Protein AF-A0A967YBA7-F1 (afdb_monomer_lite)

pLDDT: mean 94.05, std 4.55, range [75.88, 97.69]

Secondary structure (DSSP, 8-state):
--TT-HHHHHHTTGGG-S-EEE-SS-HHHHHHHHHHHHHHT-S-EEE----HHHHHHHH-

Foldseek 3Di:
DQLLDLVVCVVVVLLPAQEEEQEDPDQVSQLSNQVSSVVSHHNYYYGDDPDPVVVVVSVD

Sequence (60 aa):
GNGASREVLEEAGADRADLVIAVSSSDAVNVLAAHAAGRLGSARRIARVEDPQLREEAMA

Structure (mmCIF, N/CA/C/O backbone):
data_AF-A0A967YBA7-F1
#
_entry.id   AF-A0A967YBA7-F1
#
loop_
_atom_site.group_PDB
_atom_site.id
_atom_site.type_symbol
_atom_site.label_atom_id
_atom_site.label_alt_id
_atom_site.label_comp_id
_atom_site.label_asym_id
_atom_site.label_entity_id
_atom_site.label_seq_id
_atom_site.pdbx_PDB_ins_code
_atom_site.Cartn_x
_atom_site.Cartn_y
_atom_site.Cartn_z
_atom_site.occupancy
_atom_site.B_iso_or_equiv
_atom_site.auth_seq_id
_atom_site.auth_comp_id
_atom_site.auth_asym_id
_atom_site.auth_atom_id
_atom_site.pdbx_PDB_model_num
ATOM 1 N N . GLY A 1 1 ? 7.745 9.280 8.162 1.00 77.81 1 GLY A N 1
ATOM 2 C CA . GLY A 1 1 ? 7.494 7.890 8.590 1.00 77.81 1 GLY A CA 1
ATOM 3 C C . GLY A 1 1 ? 7.775 6.936 7.445 1.00 77.81 1 GLY A C 1
ATOM 4 O O . GLY A 1 1 ? 7.812 7.380 6.304 1.00 77.81 1 GLY A O 1
ATOM 5 N N . ASN A 1 2 ? 7.991 5.653 7.738 1.00 89.94 2 ASN A N 1
ATOM 6 C CA . ASN A 1 2 ? 8.114 4.596 6.728 1.00 89.94 2 ASN A CA 1
ATOM 7 C C . ASN A 1 2 ? 6.726 3.990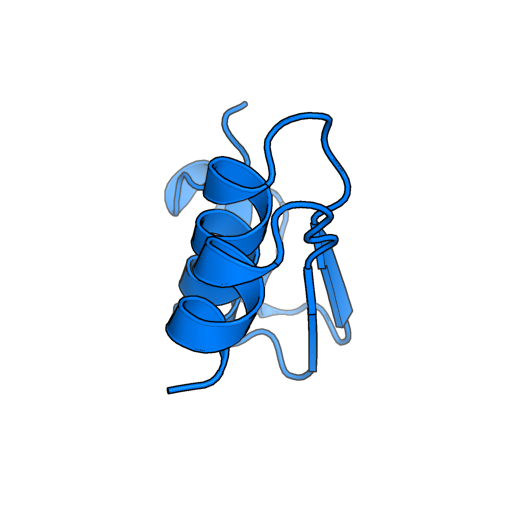 6.460 1.00 89.94 2 ASN A C 1
ATOM 9 O O . ASN A 1 2 ? 6.107 3.487 7.392 1.00 89.94 2 ASN A O 1
ATOM 13 N N . GLY A 1 3 ? 6.257 4.014 5.210 1.00 88.38 3 GLY A N 1
ATOM 14 C CA . GLY A 1 3 ? 4.933 3.503 4.831 1.00 88.38 3 GLY A CA 1
ATOM 15 C C . GLY A 1 3 ? 4.750 1.990 4.999 1.00 88.38 3 GLY A C 1
ATOM 16 O O . GLY A 1 3 ? 3.619 1.525 5.020 1.00 88.38 3 GLY A O 1
ATOM 17 N N . ALA A 1 4 ? 5.834 1.224 5.149 1.00 92.44 4 ALA A N 1
ATOM 18 C CA . ALA A 1 4 ? 5.784 -0.203 5.468 1.00 92.44 4 ALA A CA 1
ATOM 19 C C . ALA A 1 4 ? 5.803 -0.493 6.983 1.00 92.44 4 ALA A C 1
ATOM 21 O O . ALA A 1 4 ? 5.712 -1.652 7.387 1.00 92.44 4 ALA A O 1
ATOM 22 N N . SER A 1 5 ? 5.940 0.532 7.834 1.00 95.81 5 SER A N 1
ATOM 23 C CA . SER A 1 5 ? 5.898 0.355 9.288 1.00 95.81 5 SER A CA 1
ATOM 24 C C . SER A 1 5 ? 4.460 0.197 9.769 1.00 95.81 5 SER A C 1
ATOM 26 O O . SER A 1 5 ? 3.606 1.040 9.500 1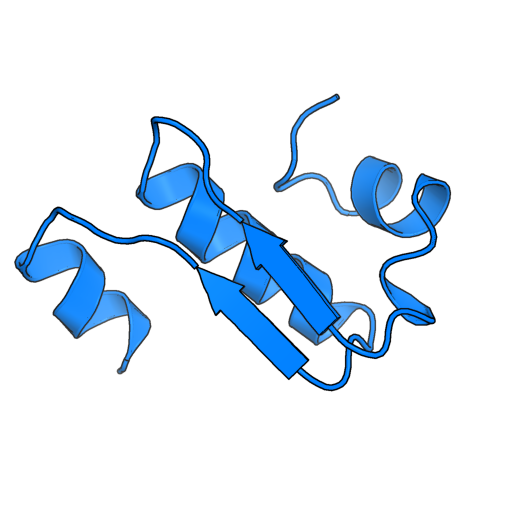.00 95.81 5 SER A O 1
ATOM 28 N N . ARG A 1 6 ? 4.217 -0.867 10.539 1.00 93.19 6 ARG A N 1
ATOM 29 C CA . ARG A 1 6 ? 2.920 -1.142 11.160 1.00 93.19 6 ARG A CA 1
ATOM 30 C C . ARG A 1 6 ? 2.475 -0.001 12.078 1.00 93.19 6 ARG A C 1
ATOM 32 O O . ARG A 1 6 ? 1.351 0.455 11.938 1.00 93.19 6 ARG A O 1
ATOM 39 N N . GLU A 1 7 ? 3.363 0.479 12.947 1.00 95.75 7 GLU A N 1
ATOM 40 C CA . GLU A 1 7 ? 3.074 1.573 13.890 1.00 95.75 7 GLU A CA 1
ATOM 41 C C . GLU A 1 7 ? 2.683 2.852 13.144 1.00 95.75 7 GLU A C 1
ATOM 43 O O . GLU A 1 7 ? 1.659 3.455 13.444 1.00 95.75 7 GLU A O 1
ATOM 48 N N . VAL A 1 8 ? 3.427 3.208 12.090 1.00 96.19 8 VAL A N 1
ATOM 49 C CA . VAL A 1 8 ? 3.126 4.395 11.269 1.00 96.19 8 VAL A CA 1
ATOM 50 C C . VAL A 1 8 ? 1.768 4.262 10.574 1.00 96.19 8 VAL A C 1
ATOM 52 O O . VAL A 1 8 ? 1.031 5.239 10.471 1.00 96.19 8 VAL A O 1
ATOM 55 N N . LEU A 1 9 ? 1.427 3.068 10.084 1.00 95.12 9 LEU A N 1
ATOM 56 C CA . LEU A 1 9 ? 0.136 2.807 9.446 1.00 95.12 9 LEU A CA 1
ATOM 57 C C . LEU A 1 9 ? -1.028 2.841 10.452 1.00 95.12 9 LEU A C 1
ATOM 59 O O . LEU A 1 9 ? -2.091 3.359 10.118 1.00 95.12 9 LEU A O 1
ATOM 63 N N . GLU A 1 10 ? -0.841 2.330 11.670 1.00 94.62 10 GLU A N 1
ATOM 64 C CA . GLU A 1 10 ? -1.840 2.400 12.749 1.00 94.62 10 GLU A CA 1
ATOM 65 C C . GLU A 1 10 ? -2.070 3.836 13.222 1.00 94.62 10 GLU A C 1
ATOM 67 O O . GLU A 1 10 ? -3.216 4.273 13.326 1.00 94.62 10 GLU A O 1
ATOM 72 N N . GLU A 1 11 ? -0.995 4.595 13.446 1.00 96.06 11 GLU A N 1
ATOM 73 C CA . GLU A 1 11 ? -1.066 6.021 13.781 1.00 96.06 11 GLU A CA 1
ATOM 74 C C . GLU A 1 11 ? -1.783 6.821 12.686 1.00 96.06 11 GLU A C 1
ATOM 76 O O . GLU A 1 11 ? -2.548 7.740 12.978 1.00 96.06 11 GLU A O 1
ATOM 81 N N . ALA A 1 12 ? -1.590 6.434 11.421 1.00 95.00 12 ALA A N 1
ATOM 82 C CA . ALA A 1 12 ? -2.279 7.017 10.275 1.00 95.00 12 ALA A CA 1
ATOM 83 C C . ALA A 1 12 ? -3.737 6.537 10.106 1.00 95.00 12 ALA A C 1
ATOM 85 O O . ALA A 1 12 ? -4.435 7.030 9.220 1.00 95.00 12 ALA A O 1
ATOM 86 N N . GLY A 1 13 ? -4.213 5.591 10.924 1.00 95.31 13 GLY A N 1
ATOM 87 C CA . GLY A 1 13 ? -5.580 5.064 10.867 1.00 95.31 13 GLY A CA 1
ATOM 88 C C . GLY A 1 13 ? -5.852 4.128 9.687 1.00 95.31 13 GLY A C 1
ATOM 89 O O . GLY A 1 13 ? -6.994 4.020 9.236 1.00 95.31 13 GLY A O 1
ATOM 90 N N . ALA A 1 14 ? -4.820 3.463 9.157 1.00 95.12 14 ALA A N 1
ATOM 91 C CA . ALA A 1 14 ? -4.959 2.541 8.029 1.00 95.12 14 ALA A CA 1
ATOM 92 C C . ALA A 1 14 ? -5.885 1.350 8.344 1.00 95.12 14 ALA A C 1
ATOM 94 O O . ALA A 1 14 ? -6.557 0.845 7.447 1.00 95.12 14 ALA A O 1
ATOM 95 N N . ASP A 1 15 ? -5.970 0.931 9.608 1.00 94.44 15 ASP A N 1
ATOM 96 C CA . ASP A 1 15 ? -6.875 -0.117 10.104 1.00 94.44 15 ASP A CA 1
ATOM 97 C C . ASP A 1 15 ? -8.358 0.185 9.829 1.00 94.44 15 ASP A C 1
ATOM 99 O O . ASP A 1 15 ? -9.156 -0.729 9.635 1.00 94.44 15 ASP A O 1
ATOM 103 N N . ARG A 1 16 ? -8.717 1.472 9.771 1.00 94.81 16 ARG A N 1
ATOM 104 C CA . ARG A 1 16 ? -10.084 1.964 9.547 1.00 94.81 16 ARG A CA 1
ATOM 105 C C . ARG A 1 16 ? -10.304 2.530 8.143 1.00 94.81 16 ARG A C 1
ATOM 107 O O . ARG A 1 16 ? -11.384 3.037 7.855 1.00 94.81 16 ARG A O 1
ATOM 114 N N . ALA A 1 17 ? -9.293 2.483 7.278 1.00 95.44 17 ALA A N 1
ATOM 115 C CA . ALA A 1 17 ? -9.369 3.056 5.942 1.00 95.44 17 ALA A CA 1
ATOM 116 C C . ALA A 1 17 ? -10.111 2.135 4.957 1.00 95.44 17 ALA A C 1
ATOM 118 O O . ALA A 1 17 ? -9.786 0.953 4.807 1.00 95.44 17 ALA A O 1
ATOM 119 N N . ASP A 1 18 ? -11.043 2.712 4.193 1.00 95.25 18 ASP A N 1
ATOM 120 C CA . ASP A 1 18 ? -11.733 2.023 3.091 1.00 95.25 18 ASP A CA 1
ATOM 121 C C . ASP A 1 18 ? -10.802 1.674 1.921 1.00 95.25 18 ASP A C 1
ATOM 123 O O . ASP A 1 18 ? -11.095 0.773 1.125 1.00 95.25 18 ASP A O 1
ATOM 127 N N . LEU A 1 19 ? -9.721 2.445 1.769 1.00 96.00 19 LEU A N 1
ATOM 128 C CA . LEU A 1 19 ? -8.726 2.309 0.717 1.00 96.00 19 LEU A CA 1
ATOM 129 C C . LEU A 1 19 ? -7.367 2.847 1.181 1.00 96.00 19 LEU A C 1
ATOM 131 O O . LEU A 1 19 ? -7.276 3.981 1.642 1.00 96.00 19 LEU A O 1
ATOM 135 N N . VAL A 1 20 ? -6.304 2.070 0.971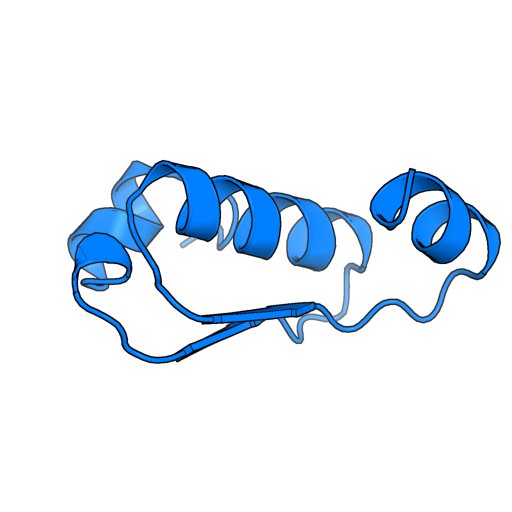 1.00 97.00 20 VAL A N 1
ATOM 136 C CA . VAL A 1 20 ? -4.911 2.533 1.100 1.00 97.00 20 VAL A CA 1
ATOM 137 C C . VAL A 1 20 ? -4.227 2.507 -0.264 1.00 97.00 20 VAL A C 1
ATOM 139 O O . VAL A 1 20 ? -4.348 1.532 -1.005 1.00 97.00 20 VAL A O 1
ATOM 142 N N . ILE A 1 21 ? -3.492 3.569 -0.596 1.00 97.62 21 ILE A N 1
ATOM 143 C CA . ILE A 1 21 ? -2.765 3.698 -1.863 1.00 97.62 21 ILE A CA 1
ATOM 144 C C . ILE A 1 21 ? -1.281 3.930 -1.566 1.00 97.62 21 ILE A C 1
ATOM 146 O O . ILE A 1 21 ? -0.909 4.964 -1.014 1.00 97.62 21 ILE A O 1
ATOM 150 N N . ALA A 1 22 ? -0.431 2.979 -1.949 1.00 97.69 22 ALA A N 1
ATOM 151 C CA . ALA A 1 22 ? 1.016 3.060 -1.786 1.00 97.69 22 ALA A CA 1
ATOM 152 C C . ALA A 1 22 ? 1.686 3.392 -3.131 1.00 97.69 22 ALA A C 1
ATOM 154 O O . ALA A 1 22 ? 1.762 2.554 -4.031 1.00 97.69 22 ALA A O 1
ATOM 155 N N . VAL A 1 23 ? 2.118 4.648 -3.283 1.00 97.56 23 VAL A N 1
ATOM 156 C CA . VAL A 1 23 ? 2.553 5.252 -4.563 1.00 97.56 23 VAL A CA 1
ATOM 157 C C . VAL A 1 23 ? 3.861 6.040 -4.421 1.00 97.56 23 VAL A C 1
ATOM 159 O O . VAL A 1 23 ? 3.995 7.163 -4.898 1.00 97.56 23 VAL A O 1
ATOM 162 N N . SER A 1 24 ? 4.845 5.461 -3.740 1.00 96.19 24 SER A N 1
ATOM 163 C CA . SER A 1 24 ? 6.193 6.028 -3.654 1.00 96.19 24 SER A CA 1
ATOM 164 C C . SER A 1 24 ? 7.060 5.652 -4.866 1.00 96.19 24 SER A C 1
ATOM 166 O O . SER A 1 24 ? 6.652 4.875 -5.741 1.00 96.19 24 SER A O 1
ATOM 168 N N . SER A 1 25 ? 8.286 6.181 -4.901 1.00 96.44 25 SER A N 1
ATOM 169 C CA . SER A 1 25 ? 9.322 5.822 -5.877 1.00 96.44 25 SER A CA 1
ATOM 170 C C . SER A 1 25 ? 9.907 4.420 -5.676 1.00 96.44 25 SER A C 1
ATOM 172 O O . SER A 1 25 ? 10.631 3.950 -6.545 1.00 96.44 25 SER A O 1
ATOM 174 N N . SER A 1 26 ? 9.612 3.749 -4.558 1.00 97.06 26 SER A N 1
ATOM 175 C CA . SER A 1 26 ? 10.072 2.387 -4.295 1.00 97.06 26 SER A CA 1
ATOM 176 C C . SER A 1 26 ? 8.917 1.403 -4.400 1.00 97.06 26 SER A C 1
ATOM 178 O O . SER A 1 26 ? 8.037 1.360 -3.539 1.00 97.06 26 SER A O 1
ATOM 180 N N . ASP A 1 27 ? 8.956 0.569 -5.432 1.00 96.88 27 ASP A N 1
ATOM 181 C CA . ASP A 1 27 ? 7.959 -0.479 -5.633 1.00 96.88 27 ASP A CA 1
ATOM 182 C C . ASP A 1 27 ? 7.961 -1.497 -4.487 1.00 96.88 27 ASP A C 1
ATOM 184 O O . ASP A 1 27 ? 6.900 -1.865 -3.987 1.00 96.88 27 ASP A O 1
ATOM 188 N N . ALA A 1 28 ? 9.143 -1.872 -3.985 1.00 95.75 28 ALA A N 1
ATOM 189 C CA . ALA A 1 28 ? 9.273 -2.763 -2.832 1.00 95.75 28 ALA A CA 1
ATOM 190 C C . ALA A 1 28 ? 8.565 -2.197 -1.589 1.00 95.75 28 ALA A C 1
ATOM 192 O O . ALA A 1 28 ? 7.813 -2.907 -0.920 1.00 95.75 28 ALA A O 1
ATOM 193 N N . VAL A 1 29 ? 8.743 -0.901 -1.302 1.00 96.69 29 VAL A N 1
ATOM 194 C CA . VAL A 1 29 ? 8.027 -0.238 -0.200 1.00 96.69 29 VAL A CA 1
ATOM 195 C C . VAL A 1 29 ? 6.528 -0.205 -0.474 1.00 96.69 29 VAL A C 1
ATOM 197 O O . VAL A 1 29 ? 5.755 -0.421 0.454 1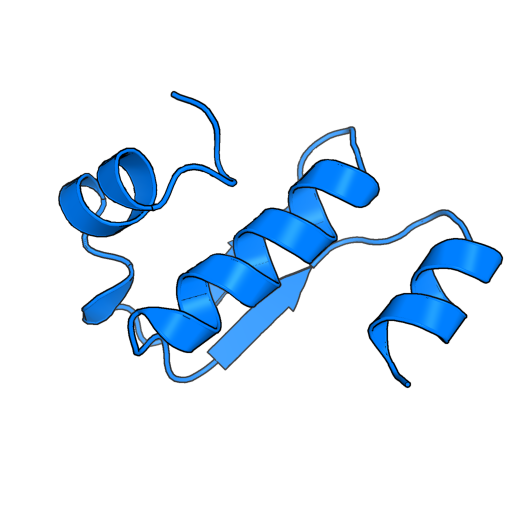.00 96.69 29 VAL A O 1
ATOM 200 N N . ASN A 1 30 ? 6.096 0.023 -1.716 1.00 97.44 30 ASN A N 1
ATOM 201 C CA . ASN A 1 30 ? 4.674 0.072 -2.054 1.00 97.44 30 ASN A CA 1
ATOM 202 C C . ASN A 1 30 ? 3.983 -1.277 -1.820 1.00 97.44 30 ASN A C 1
ATOM 204 O O . ASN A 1 30 ? 2.921 -1.323 -1.193 1.00 97.44 30 ASN A O 1
ATOM 208 N N . VAL A 1 31 ? 4.605 -2.369 -2.274 1.00 96.50 31 VAL A N 1
ATOM 209 C CA . VAL A 1 31 ? 4.114 -3.738 -2.065 1.00 96.50 31 VAL A CA 1
ATOM 210 C C . VAL A 1 31 ? 4.061 -4.061 -0.573 1.00 96.50 31 VAL A C 1
ATOM 212 O O . VAL A 1 31 ? 3.019 -4.492 -0.079 1.00 96.50 31 VAL A O 1
ATOM 215 N N . LEU A 1 32 ? 5.137 -3.787 0.172 1.00 96.12 32 LEU A N 1
ATOM 216 C CA . LEU A 1 32 ? 5.188 -4.044 1.614 1.00 96.12 32 LEU A CA 1
ATOM 217 C C . LEU A 1 32 ? 4.178 -3.198 2.398 1.00 96.12 32 LEU A C 1
ATOM 219 O O . LEU A 1 32 ? 3.510 -3.723 3.285 1.00 96.12 32 LEU A O 1
ATOM 223 N N . ALA A 1 33 ? 4.023 -1.918 2.062 1.00 96.75 33 ALA A N 1
ATOM 224 C CA . ALA A 1 33 ? 3.063 -1.015 2.693 1.00 96.75 33 ALA A CA 1
ATOM 225 C C . ALA A 1 33 ? 1.622 -1.474 2.461 1.00 96.75 33 ALA A C 1
ATOM 227 O O . ALA A 1 33 ? 0.845 -1.590 3.410 1.00 96.75 33 ALA A O 1
ATOM 228 N N . ALA A 1 34 ? 1.268 -1.802 1.215 1.00 96.12 34 ALA A N 1
ATOM 229 C CA . ALA A 1 34 ? -0.041 -2.358 0.909 1.00 96.12 34 ALA A CA 1
ATOM 230 C C . ALA A 1 34 ? -0.237 -3.712 1.605 1.00 96.12 34 ALA A C 1
ATOM 232 O O . ALA A 1 34 ? -1.296 -3.972 2.166 1.00 96.12 34 ALA A O 1
ATOM 233 N N . HIS A 1 35 ? 0.758 -4.592 1.639 1.00 94.81 35 HIS A N 1
ATOM 234 C CA . HIS A 1 35 ? 0.622 -5.858 2.355 1.00 94.81 35 HIS A CA 1
ATOM 235 C C . HIS A 1 35 ? 0.400 -5.645 3.866 1.00 94.81 35 HIS A C 1
ATOM 237 O O . HIS A 1 35 ? -0.540 -6.202 4.438 1.00 94.81 35 HIS A O 1
ATOM 243 N N . ALA A 1 36 ? 1.197 -4.782 4.502 1.00 95.38 36 ALA A N 1
ATOM 244 C CA . ALA A 1 36 ? 1.094 -4.449 5.922 1.00 95.38 36 ALA A CA 1
ATOM 245 C C . ALA A 1 36 ? -0.265 -3.826 6.280 1.00 95.38 36 ALA A C 1
ATOM 247 O O . ALA A 1 36 ? -0.909 -4.277 7.227 1.00 95.38 36 ALA A O 1
ATOM 248 N N . ALA A 1 37 ? -0.746 -2.866 5.484 1.00 95.69 37 ALA A N 1
ATOM 249 C CA . ALA A 1 37 ? -2.075 -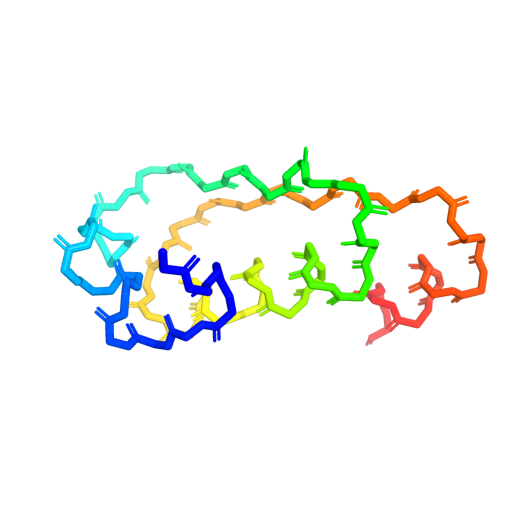2.273 5.642 1.00 95.69 37 ALA A CA 1
ATOM 250 C C . ALA A 1 37 ? -3.191 -3.336 5.586 1.00 95.69 37 ALA A C 1
ATOM 252 O O . ALA A 1 37 ? -4.165 -3.283 6.333 1.00 95.69 37 ALA A O 1
ATOM 253 N N . GLY A 1 38 ? -3.020 -4.376 4.764 1.00 93.50 38 GLY A N 1
ATOM 254 C CA . GLY A 1 38 ? -3.967 -5.489 4.692 1.00 93.50 38 GLY A CA 1
ATOM 255 C C . GLY A 1 38 ? -4.047 -6.317 5.953 1.00 93.50 38 GLY A C 1
ATOM 256 O O . GLY A 1 38 ? -5.135 -6.699 6.369 1.00 93.50 38 GLY A O 1
ATOM 257 N N . ARG A 1 39 ? -2.900 -6.557 6.586 1.00 92.94 39 ARG A N 1
ATOM 258 C CA . ARG A 1 39 ? -2.837 -7.274 7.863 1.00 92.94 39 ARG A CA 1
ATOM 259 C C . ARG A 1 39 ? -3.385 -6.451 9.029 1.00 92.94 39 ARG A C 1
ATOM 261 O O . ARG A 1 39 ? -3.724 -7.035 10.052 1.00 92.94 39 ARG A O 1
ATOM 268 N N . LEU A 1 40 ? -3.461 -5.129 8.879 1.00 92.88 40 LEU A N 1
ATOM 269 C CA . LEU A 1 40 ? -4.048 -4.217 9.863 1.00 92.88 40 LEU A CA 1
ATOM 270 C C . LEU A 1 40 ? -5.574 -4.115 9.775 1.00 92.88 40 LEU A C 1
ATOM 272 O O . LEU A 1 40 ? -6.196 -3.740 10.761 1.00 92.88 40 LEU A O 1
ATOM 276 N N . GLY A 1 41 ? -6.170 -4.465 8.634 1.00 89.56 41 GLY A N 1
ATOM 277 C CA . GLY A 1 41 ? -7.624 -4.455 8.452 1.00 89.56 41 GLY A CA 1
ATOM 278 C C . GLY A 1 41 ? -8.127 -3.589 7.298 1.00 89.56 41 GLY A C 1
ATOM 279 O O . GLY A 1 41 ? -9.331 -3.583 7.053 1.00 89.56 41 GLY A O 1
ATOM 280 N N . SER A 1 42 ? -7.250 -2.904 6.547 1.00 88.38 42 SER A N 1
ATOM 281 C CA . SER A 1 42 ? -7.690 -2.082 5.412 1.00 88.38 42 SER A CA 1
ATOM 282 C C . SER A 1 42 ? -8.420 -2.927 4.365 1.00 88.38 42 SER A C 1
ATOM 284 O O . SER A 1 42 ? -7.849 -3.871 3.800 1.00 88.38 42 SER A O 1
ATOM 286 N N . ALA A 1 43 ? -9.658 -2.535 4.057 1.00 81.50 43 ALA A N 1
ATOM 287 C CA . ALA A 1 43 ? -10.561 -3.311 3.209 1.00 81.50 43 ALA A CA 1
ATOM 288 C C . ALA A 1 43 ? -10.086 -3.409 1.751 1.00 81.50 43 ALA A C 1
ATOM 290 O O . ALA A 1 43 ? -10.187 -4.465 1.128 1.00 81.50 43 ALA A O 1
ATOM 291 N N . ARG A 1 44 ? -9.554 -2.315 1.191 1.00 95.81 44 ARG A N 1
ATOM 292 C CA . ARG A 1 44 ? -9.034 -2.267 -0.185 1.00 95.81 44 ARG A CA 1
ATOM 293 C C . ARG A 1 44 ? -7.698 -1.564 -0.234 1.00 95.81 44 ARG A C 1
ATOM 295 O O . ARG A 1 44 ? -7.434 -0.652 0.547 1.00 95.81 44 ARG A O 1
ATOM 302 N N . ARG A 1 45 ? -6.826 -2.008 -1.137 1.00 96.19 45 ARG A N 1
ATOM 303 C CA . ARG A 1 45 ? -5.445 -1.532 -1.208 1.00 96.19 45 ARG A CA 1
ATOM 304 C C . ARG A 1 45 ? -4.926 -1.548 -2.635 1.00 96.19 45 ARG A C 1
ATOM 306 O O . ARG A 1 45 ? -5.236 -2.468 -3.384 1.00 96.19 45 ARG A O 1
ATOM 313 N N . ILE A 1 46 ? -4.137 -0.540 -2.984 1.00 97.38 46 ILE A N 1
ATOM 314 C CA . ILE A 1 46 ? -3.484 -0.393 -4.287 1.00 97.38 46 ILE A CA 1
ATOM 315 C C . ILE A 1 46 ? -2.003 -0.109 -4.042 1.00 97.38 46 ILE A C 1
ATOM 317 O O . ILE A 1 46 ? -1.667 0.783 -3.264 1.00 97.38 46 ILE A O 1
ATOM 321 N N . ALA A 1 47 ? -1.125 -0.839 -4.723 1.00 97.56 47 ALA A N 1
ATOM 322 C CA . ALA A 1 47 ? 0.309 -0.569 -4.758 1.00 97.56 47 ALA A CA 1
ATOM 323 C C . ALA A 1 47 ? 0.732 -0.261 -6.195 1.00 97.56 47 ALA A C 1
ATOM 325 O O . ALA A 1 47 ? 0.380 -1.001 -7.115 1.00 97.56 47 ALA A O 1
ATOM 326 N N . ARG A 1 48 ? 1.494 0.820 -6.394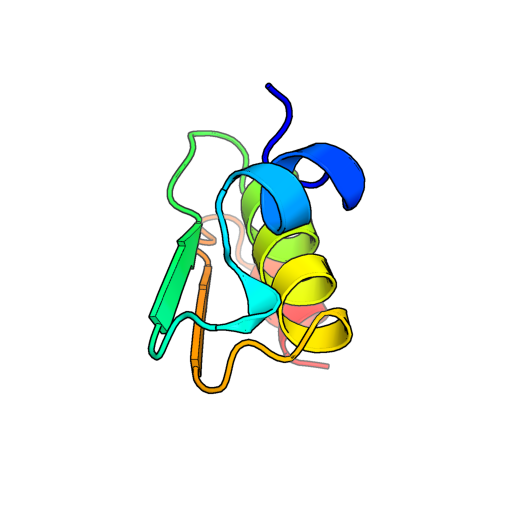 1.00 97.62 48 ARG A N 1
ATOM 327 C CA . ARG A 1 48 ? 2.178 1.063 -7.670 1.00 97.62 48 ARG A CA 1
ATOM 328 C C . ARG A 1 48 ? 3.396 0.148 -7.755 1.00 97.62 48 ARG A C 1
ATOM 330 O O . ARG A 1 48 ? 4.224 0.178 -6.845 1.00 97.62 48 ARG A O 1
ATOM 337 N N . VAL A 1 49 ? 3.484 -0.617 -8.842 1.00 97.56 49 VAL A N 1
ATOM 338 C CA . VAL A 1 49 ? 4.621 -1.489 -9.159 1.00 97.56 49 VAL A CA 1
ATOM 339 C C . VAL A 1 49 ? 4.970 -1.321 -10.636 1.00 97.56 49 VAL A C 1
ATOM 341 O O . VAL A 1 49 ? 4.165 -1.641 -11.513 1.00 97.56 49 VAL A O 1
ATOM 344 N N . GLU A 1 50 ? 6.144 -0.766 -10.898 1.00 97.00 50 GLU A N 1
ATOM 345 C CA . GLU A 1 50 ? 6.714 -0.556 -12.226 1.00 97.00 50 GLU A CA 1
ATOM 346 C C . GLU A 1 50 ? 7.577 -1.750 -12.650 1.00 97.00 50 GLU A C 1
ATOM 348 O O . GLU A 1 50 ? 7.477 -2.188 -13.798 1.00 97.00 50 GLU A O 1
ATOM 353 N N . ASP A 1 51 ? 8.330 -2.330 -11.708 1.00 97.25 51 ASP A N 1
ATOM 354 C CA . ASP A 1 51 ? 9.111 -3.556 -11.897 1.00 97.25 51 ASP A CA 1
ATOM 355 C C . ASP A 1 51 ? 8.200 -4.758 -12.257 1.00 97.25 51 ASP A C 1
ATOM 357 O O . ASP A 1 51 ? 7.352 -5.167 -11.453 1.00 97.25 51 ASP A O 1
ATOM 361 N N . PRO A 1 52 ? 8.333 -5.341 -13.466 1.00 95.25 52 PRO A N 1
ATOM 362 C CA . PRO A 1 52 ? 7.503 -6.461 -13.899 1.00 95.25 52 PRO A CA 1
ATOM 363 C C . PRO A 1 52 ? 7.666 -7.731 -13.061 1.00 95.25 52 PRO A C 1
ATOM 365 O O . PRO A 1 52 ? 6.665 -8.398 -12.807 1.00 95.25 52 PRO A O 1
ATOM 368 N N . GLN A 1 53 ? 8.887 -8.060 -12.634 1.00 95.94 53 GLN A N 1
ATOM 369 C CA . GLN A 1 53 ? 9.180 -9.254 -11.844 1.00 95.94 53 GLN A CA 1
ATOM 370 C C . GLN A 1 53 ? 8.562 -9.130 -10.454 1.00 95.94 53 GLN A C 1
ATOM 372 O O . GLN A 1 53 ? 7.819 -10.009 -10.022 1.00 95.94 53 GLN A O 1
ATOM 377 N N . LEU A 1 54 ? 8.777 -7.991 -9.792 1.00 94.12 54 LEU A N 1
ATOM 378 C CA . LEU A 1 54 ? 8.174 -7.735 -8.486 1.00 94.12 54 LEU A CA 1
ATOM 379 C C . LEU A 1 54 ? 6.641 -7.711 -8.567 1.00 94.12 54 LEU A C 1
ATOM 381 O O . LEU A 1 54 ? 5.959 -8.121 -7.630 1.00 94.12 54 LEU A O 1
ATOM 385 N N . ARG A 1 55 ? 6.075 -7.235 -9.684 1.00 95.12 55 ARG A N 1
ATOM 386 C CA . ARG A 1 55 ? 4.623 -7.249 -9.905 1.00 95.12 55 ARG A CA 1
ATOM 387 C C . ARG A 1 55 ? 4.076 -8.671 -9.974 1.00 95.12 55 ARG A C 1
ATOM 389 O O . ARG A 1 55 ? 3.010 -8.911 -9.415 1.00 95.12 55 ARG A O 1
ATOM 396 N N . GLU A 1 56 ? 4.766 -9.581 -10.656 1.00 94.12 56 GLU A N 1
ATOM 397 C CA . GLU A 1 56 ? 4.385 -10.997 -10.701 1.00 94.12 56 GLU A CA 1
ATOM 398 C C . GLU A 1 56 ? 4.480 -11.637 -9.312 1.00 94.12 56 GLU A C 1
ATOM 400 O O . GLU A 1 56 ? 3.520 -12.265 -8.870 1.00 94.12 56 GLU A O 1
ATOM 405 N N . GLU A 1 57 ? 5.575 -11.397 -8.583 1.00 91.75 57 GLU A N 1
ATOM 406 C CA . GLU A 1 57 ? 5.763 -11.892 -7.211 1.00 91.75 57 GLU A CA 1
ATOM 407 C C . GLU A 1 57 ? 4.690 -11.375 -6.242 1.00 91.75 57 GLU A C 1
ATOM 409 O O . GLU A 1 57 ? 4.199 -12.123 -5.403 1.00 91.75 57 GLU A O 1
ATOM 414 N N . ALA A 1 58 ? 4.287 -10.108 -6.361 1.00 87.81 58 ALA A N 1
ATOM 415 C CA . ALA A 1 58 ? 3.279 -9.501 -5.493 1.00 87.81 58 ALA A CA 1
ATOM 416 C C . ALA A 1 58 ? 1.849 -10.027 -5.732 1.00 87.81 58 ALA A C 1
ATOM 418 O O . ALA A 1 58 ? 0.967 -9.770 -4.907 1.00 87.81 58 ALA A O 1
ATOM 419 N N . MET A 1 59 ? 1.600 -10.700 -6.861 1.00 83.62 59 MET A N 1
ATOM 420 C CA . MET A 1 59 ? 0.304 -11.301 -7.201 1.00 83.62 59 MET A CA 1
ATOM 421 C C . MET A 1 59 ? 0.235 -12.813 -6.939 1.00 83.62 59 MET A C 1
ATOM 423 O O . MET A 1 59 ? -0.850 -13.382 -7.079 1.00 83.62 59 MET A O 1
ATOM 427 N N . ALA A 1 60 ? 1.358 -13.445 -6.589 1.00 75.88 60 ALA A N 1
ATOM 428 C CA . ALA A 1 60 ? 1.429 -14.853 -6.197 1.00 75.88 60 ALA A CA 1
ATOM 429 C C . ALA A 1 60 ? 0.965 -15.063 -4.745 1.00 75.88 60 ALA A C 1
ATOM 431 O O . ALA A 1 60 ? 0.320 -16.108 -4.494 1.00 75.88 60 ALA A O 1
#

Radius of gyration: 10.83 Å; chains: 1; bounding box: 22×23×28 Å